Protein AF-A0A6I1NDI6-F1 (afdb_monomer_lite)

Structure (mmCIF, N/CA/C/O backbone):
data_AF-A0A6I1NDI6-F1
#
_entry.id   AF-A0A6I1NDI6-F1
#
loop_
_atom_site.group_PDB
_atom_site.id
_atom_site.type_symbol
_atom_site.label_atom_id
_atom_site.label_alt_id
_atom_site.label_comp_id
_atom_site.label_asym_id
_atom_site.label_entity_id
_atom_site.label_seq_id
_atom_site.pdbx_PDB_ins_code
_atom_site.Cartn_x
_atom_site.Cartn_y
_atom_site.Cartn_z
_atom_site.occupancy
_atom_site.B_iso_or_equiv
_atom_site.auth_seq_id
_atom_site.auth_comp_id
_atom_site.auth_asym_id
_atom_site.auth_atom_id
_atom_site.pdbx_PDB_model_num
ATOM 1 N N . MET A 1 1 ? 11.806 2.687 -24.330 1.00 51.50 1 MET A N 1
ATOM 2 C CA . MET A 1 1 ? 12.749 3.53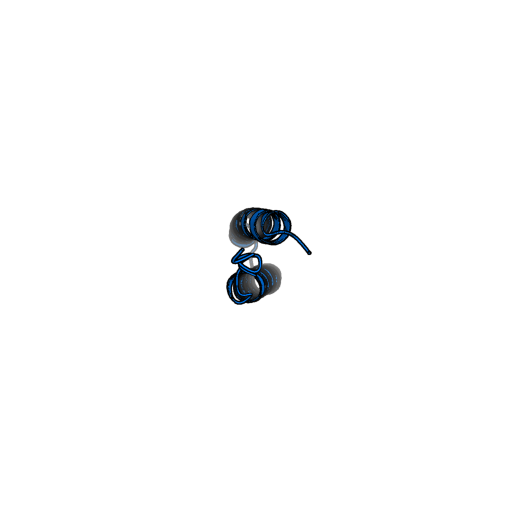5 -23.556 1.00 51.50 1 MET A CA 1
ATOM 3 C C . MET A 1 1 ? 12.007 4.320 -22.467 1.00 51.50 1 MET A C 1
ATOM 5 O O . MET A 1 1 ? 12.021 5.544 -22.458 1.00 51.50 1 MET A O 1
ATOM 9 N N . ILE A 1 2 ? 11.355 3.628 -21.529 1.00 50.38 2 ILE A N 1
ATOM 10 C CA . ILE A 1 2 ? 11.052 4.190 -20.205 1.00 50.38 2 ILE A CA 1
ATOM 11 C C . ILE A 1 2 ? 11.931 3.379 -19.261 1.00 50.38 2 ILE A C 1
ATOM 13 O O . ILE A 1 2 ? 11.710 2.199 -19.037 1.00 50.38 2 ILE A O 1
ATOM 17 N N . CYS A 1 3 ? 13.044 3.998 -18.892 1.00 50.72 3 CYS A N 1
ATOM 18 C CA . CYS A 1 3 ? 14.218 3.364 -18.317 1.00 50.72 3 CYS A CA 1
ATOM 19 C C . CYS A 1 3 ? 13.902 2.769 -16.926 1.00 50.72 3 CYS A C 1
ATOM 21 O O . CYS A 1 3 ? 13.248 3.431 -16.118 1.00 50.72 3 CYS A O 1
ATOM 23 N N . VAL A 1 4 ? 14.434 1.571 -16.644 1.00 59.25 4 VAL A N 1
ATOM 24 C CA . VAL A 1 4 ? 14.547 0.875 -15.336 1.00 59.25 4 VAL A CA 1
ATOM 25 C C . VAL A 1 4 ? 14.522 1.779 -14.076 1.00 59.25 4 VAL A C 1
ATOM 27 O O . VAL A 1 4 ? 13.777 1.455 -13.150 1.00 59.25 4 VAL A O 1
ATOM 30 N N . PRO A 1 5 ? 15.205 2.946 -14.004 1.00 61.25 5 PRO A N 1
ATOM 31 C CA . PRO A 1 5 ? 15.109 3.879 -12.873 1.00 61.25 5 PRO A CA 1
ATOM 32 C C . PRO A 1 5 ? 13.694 4.348 -12.507 1.00 61.25 5 PRO A C 1
ATOM 34 O O . PRO A 1 5 ? 13.448 4.621 -11.335 1.00 61.25 5 PRO A O 1
ATOM 37 N N . VAL A 1 6 ? 12.749 4.447 -13.451 1.00 64.12 6 VAL A N 1
ATOM 38 C CA . VAL A 1 6 ? 11.363 4.852 -13.136 1.00 64.12 6 VAL A CA 1
ATOM 39 C C . VAL A 1 6 ? 10.643 3.756 -12.354 1.00 64.12 6 VAL A C 1
ATOM 41 O O . VAL A 1 6 ? 9.959 4.051 -11.373 1.00 64.12 6 VAL A O 1
ATOM 44 N N . PHE A 1 7 ? 10.832 2.495 -12.747 1.00 64.56 7 PHE A N 1
ATOM 45 C CA . PHE A 1 7 ? 10.260 1.358 -12.030 1.00 64.56 7 PHE A CA 1
ATOM 46 C C . PHE A 1 7 ? 10.911 1.178 -10.662 1.00 64.56 7 PHE A C 1
ATOM 48 O O . PHE A 1 7 ? 10.210 0.990 -9.671 1.00 64.56 7 PHE A O 1
ATOM 55 N N . GLN A 1 8 ? 12.226 1.347 -10.570 1.00 67.31 8 GLN A N 1
ATOM 56 C CA . GLN A 1 8 ? 12.953 1.253 -9.305 1.00 67.31 8 GLN A CA 1
ATOM 57 C C . GLN A 1 8 ? 12.556 2.371 -8.323 1.00 67.31 8 GLN A C 1
ATOM 59 O O . GLN A 1 8 ? 12.239 2.093 -7.166 1.00 67.31 8 GLN A O 1
ATOM 64 N N . ALA A 1 9 ? 12.433 3.615 -8.802 1.00 71.06 9 ALA A N 1
ATOM 65 C CA . ALA A 1 9 ? 11.933 4.736 -8.004 1.00 71.06 9 ALA A CA 1
ATOM 66 C C . ALA A 1 9 ? 10.467 4.550 -7.569 1.00 71.06 9 ALA A C 1
ATOM 68 O O . ALA A 1 9 ? 10.078 4.991 -6.485 1.00 71.06 9 ALA A O 1
ATOM 69 N N . ALA A 1 10 ? 9.638 3.902 -8.394 1.00 72.19 10 ALA A N 1
ATOM 70 C CA . ALA A 1 10 ? 8.270 3.558 -8.019 1.00 72.19 10 ALA A CA 1
ATOM 71 C C . ALA A 1 10 ? 8.245 2.511 -6.892 1.00 72.19 10 ALA A C 1
ATOM 73 O O . ALA A 1 10 ? 7.516 2.703 -5.918 1.00 72.19 10 ALA A O 1
ATOM 74 N N . ARG A 1 11 ? 9.074 1.459 -6.966 1.00 71.69 11 ARG A N 1
ATOM 75 C CA . ARG A 1 11 ? 9.177 0.413 -5.924 1.00 71.69 11 ARG A CA 1
ATOM 76 C C . ARG A 1 11 ? 9.536 0.993 -4.561 1.00 71.69 11 ARG A C 1
ATOM 78 O O . ARG A 1 11 ? 8.841 0.730 -3.580 1.00 71.69 11 ARG A O 1
ATOM 85 N N . GLU A 1 12 ? 10.570 1.829 -4.502 1.00 78.75 12 GLU A N 1
ATOM 86 C CA . GLU A 1 12 ? 10.994 2.478 -3.254 1.00 78.75 12 GLU A CA 1
ATOM 87 C C . GLU A 1 12 ? 9.885 3.356 -2.662 1.00 78.75 12 GLU A C 1
ATOM 89 O O . GLU A 1 12 ? 9.585 3.274 -1.468 1.00 78.75 12 GLU A O 1
ATOM 94 N N . LYS A 1 13 ? 9.212 4.150 -3.506 1.00 79.50 13 LYS A N 1
ATOM 95 C CA . LYS A 1 13 ? 8.096 4.997 -3.067 1.00 79.50 13 LYS A CA 1
ATOM 96 C C . LYS A 1 13 ? 6.929 4.188 -2.530 1.00 79.50 13 LYS A C 1
ATOM 98 O O . LYS A 1 13 ? 6.367 4.557 -1.500 1.00 79.50 13 LYS A O 1
ATOM 103 N N . PHE A 1 14 ? 6.556 3.101 -3.198 1.00 75.12 14 PHE A N 1
ATOM 104 C CA . PHE A 1 14 ? 5.469 2.262 -2.719 1.00 75.12 14 PHE A CA 1
ATOM 105 C C . PHE A 1 14 ? 5.817 1.562 -1.404 1.00 75.12 14 PHE A C 1
ATOM 107 O O . PHE A 1 14 ? 4.931 1.425 -0.564 1.00 75.12 14 PHE A O 1
ATOM 114 N N . SER A 1 15 ? 7.070 1.145 -1.203 1.00 75.44 15 SER A N 1
ATOM 115 C CA . SER A 1 15 ? 7.531 0.570 0.069 1.00 75.44 15 SER A CA 1
ATOM 116 C C . SER A 1 15 ? 7.367 1.565 1.225 1.00 75.44 15 SER A C 1
ATOM 118 O O . SER A 1 15 ? 6.776 1.244 2.257 1.00 75.44 15 SER A O 1
ATOM 120 N N . HIS A 1 16 ? 7.780 2.818 1.011 1.00 75.75 16 HIS A N 1
ATOM 121 C CA . HIS A 1 16 ? 7.611 3.884 1.998 1.00 75.75 16 HIS A CA 1
ATOM 122 C C . HIS A 1 16 ? 6.132 4.212 2.272 1.00 75.75 16 HIS A C 1
ATOM 124 O O . HIS A 1 16 ? 5.724 4.293 3.428 1.00 75.75 16 HIS A O 1
ATOM 130 N N . LEU A 1 17 ? 5.308 4.333 1.224 1.00 77.06 17 LEU A N 1
ATOM 131 C CA . LEU A 1 17 ? 3.862 4.563 1.346 1.00 77.06 17 LEU A CA 1
ATOM 132 C C . LEU A 1 17 ? 3.155 3.447 2.124 1.00 77.06 17 LEU A C 1
ATOM 134 O O . LEU A 1 17 ? 2.278 3.744 2.932 1.00 77.06 17 LEU A O 1
ATOM 138 N N . ALA A 1 18 ? 3.537 2.185 1.908 1.00 74.94 18 ALA A N 1
ATOM 139 C CA . ALA A 1 18 ? 2.996 1.059 2.661 1.00 74.94 18 ALA A CA 1
ATOM 140 C C . ALA A 1 18 ? 3.342 1.183 4.151 1.00 74.94 18 ALA A C 1
ATOM 142 O O . ALA A 1 18 ? 2.443 1.102 4.983 1.00 74.94 18 ALA A O 1
ATOM 143 N N . ALA A 1 19 ? 4.606 1.458 4.488 1.00 76.62 19 ALA A N 1
ATOM 144 C CA . ALA A 1 19 ? 5.039 1.651 5.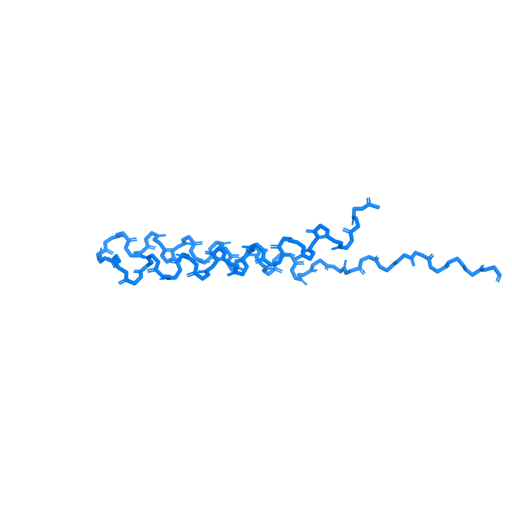873 1.00 76.62 19 ALA A CA 1
ATOM 145 C C . ALA A 1 19 ? 4.280 2.800 6.568 1.00 76.62 19 ALA A C 1
ATOM 147 O O . ALA A 1 19 ? 3.733 2.608 7.652 1.00 76.62 19 ALA A O 1
ATOM 148 N N . THR A 1 20 ? 4.150 3.961 5.915 1.00 76.50 20 THR A N 1
ATOM 149 C CA . THR A 1 20 ? 3.398 5.113 6.449 1.00 76.50 20 THR A CA 1
ATOM 150 C C . THR A 1 20 ? 1.899 4.836 6.585 1.00 76.50 20 THR A C 1
ATOM 152 O O . THR A 1 20 ? 1.249 5.331 7.511 1.00 76.50 20 THR A O 1
ATOM 155 N N . ALA A 1 21 ? 1.319 4.061 5.667 1.00 73.62 21 ALA A N 1
ATOM 156 C CA . ALA A 1 21 ? -0.077 3.655 5.754 1.00 73.62 21 ALA A CA 1
ATOM 157 C C . ALA A 1 21 ? -0.298 2.667 6.911 1.00 73.62 21 ALA A C 1
ATOM 159 O O . ALA A 1 21 ? -1.260 2.842 7.657 1.00 73.62 21 ALA A O 1
ATOM 160 N N . 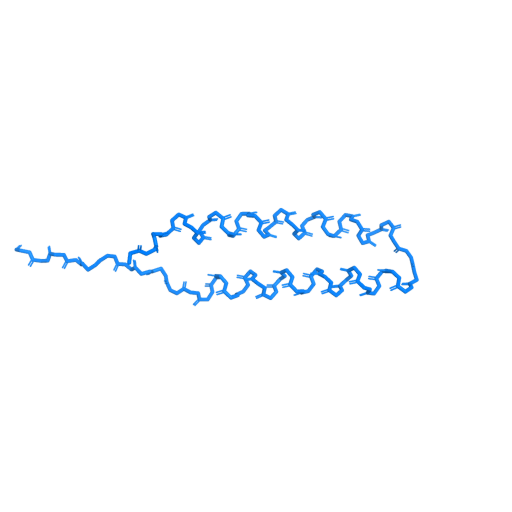TYR A 1 22 ? 0.610 1.705 7.115 1.00 68.19 22 TYR A N 1
ATOM 161 C CA . TYR A 1 22 ? 0.586 0.782 8.255 1.00 68.19 22 TYR A CA 1
ATOM 162 C C . TYR A 1 22 ? 0.697 1.527 9.600 1.00 68.19 22 TYR A C 1
ATOM 164 O O . TYR A 1 22 ? -0.158 1.349 10.470 1.00 68.19 22 TYR A O 1
ATOM 172 N N . GLU A 1 23 ? 1.657 2.445 9.748 1.00 73.94 23 GLU A N 1
ATOM 173 C CA . GLU A 1 23 ? 1.793 3.278 10.958 1.00 73.94 23 GLU A CA 1
ATOM 174 C C . GLU A 1 23 ? 0.535 4.115 11.247 1.00 73.94 23 GLU A C 1
ATOM 176 O O . GLU A 1 23 ? 0.117 4.250 12.398 1.00 73.94 23 GLU A O 1
ATOM 181 N N . ASN A 1 24 ? -0.121 4.649 10.209 1.00 68.38 24 ASN A N 1
ATOM 182 C CA . ASN A 1 24 ? -1.390 5.362 10.374 1.00 68.38 24 ASN A CA 1
ATOM 183 C C . ASN A 1 24 ? -2.568 4.426 10.678 1.00 68.38 24 ASN A C 1
ATOM 185 O O . ASN A 1 24 ? -3.484 4.831 11.393 1.00 68.38 24 ASN A O 1
ATOM 189 N N . THR A 1 25 ? -2.581 3.190 10.166 1.00 66.50 25 THR A N 1
ATOM 190 C CA . THR A 1 25 ? -3.654 2.224 10.461 1.00 66.50 25 THR A CA 1
ATOM 191 C C . THR A 1 25 ? -3.672 1.772 11.915 1.00 66.50 25 THR A C 1
ATOM 193 O O . THR A 1 25 ? -4.762 1.532 12.437 1.00 66.50 25 THR A O 1
ATOM 196 N N . ASP A 1 26 ? -2.515 1.683 12.575 1.00 68.00 26 ASP A N 1
ATOM 197 C CA . ASP A 1 26 ? -2.421 1.217 13.966 1.00 68.00 26 ASP A CA 1
ATOM 198 C C . ASP A 1 26 ? -3.002 2.223 14.968 1.00 68.00 26 ASP A C 1
ATOM 200 O O . ASP A 1 26 ? -3.551 1.832 15.999 1.00 68.00 26 ASP A O 1
ATOM 204 N N . ASN A 1 27 ? -2.982 3.515 14.629 1.00 67.69 27 ASN A N 1
ATOM 205 C CA . ASN A 1 27 ? -3.590 4.573 15.440 1.00 67.69 27 ASN A CA 1
ATOM 206 C C . ASN A 1 27 ? -5.094 4.772 15.167 1.00 67.69 27 ASN A C 1
ATOM 208 O O . ASN A 1 27 ? -5.745 5.574 15.841 1.00 67.69 27 ASN A O 1
ATOM 212 N N . LEU A 1 28 ? -5.673 4.058 14.194 1.00 70.25 28 LEU A N 1
ATOM 213 C CA . LEU A 1 28 ? -7.084 4.172 13.823 1.00 70.25 28 LEU A CA 1
ATOM 214 C C . LEU A 1 28 ? -7.906 3.010 14.397 1.00 70.25 28 LEU A C 1
ATOM 216 O O . LEU A 1 28 ? -7.559 1.837 14.275 1.00 70.25 28 LEU A O 1
ATOM 220 N N . THR A 1 29 ? -9.070 3.321 14.973 1.00 73.56 29 THR A N 1
ATOM 221 C CA . THR A 1 29 ? -10.031 2.321 15.469 1.00 73.56 29 THR A CA 1
ATOM 222 C C . THR A 1 29 ? -11.358 2.380 14.703 1.00 73.56 29 THR A C 1
ATOM 224 O O . THR A 1 29 ? -11.696 3.373 14.056 1.00 73.56 29 THR A O 1
ATOM 227 N N . GLY A 1 30 ? -12.118 1.279 14.721 1.00 74.44 30 GLY A N 1
ATOM 228 C CA . GLY A 1 30 ? -13.456 1.226 14.122 1.00 74.44 30 GLY A CA 1
ATOM 229 C C . GLY A 1 30 ? -13.473 1.270 12.578 1.00 74.44 30 GLY A C 1
ATOM 230 O O . GLY A 1 30 ? -12.610 0.671 11.932 1.00 74.44 30 GLY A O 1
ATOM 231 N N . PRO A 1 31 ? -14.468 1.929 11.950 1.00 73.56 31 PRO A N 1
ATOM 232 C CA . PRO A 1 31 ? -14.626 1.981 10.490 1.00 73.56 31 PRO A CA 1
ATOM 233 C C . PRO A 1 31 ? -13.416 2.569 9.750 1.00 73.56 31 PRO A C 1
ATOM 235 O O . PRO A 1 31 ? -13.087 2.115 8.655 1.00 73.56 31 PRO A O 1
ATOM 238 N N . HIS A 1 32 ? -12.712 3.522 10.366 1.00 73.38 32 HIS A N 1
ATOM 239 C CA . HIS A 1 32 ? -11.532 4.168 9.783 1.00 73.38 32 HIS A CA 1
ATOM 240 C C . HIS A 1 32 ? -10.354 3.203 9.61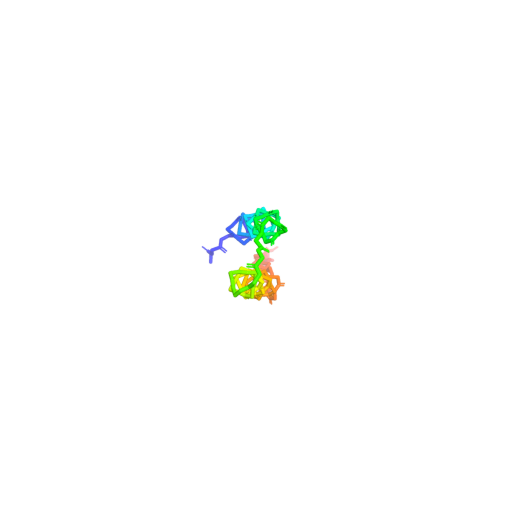0 1.00 73.38 32 HIS A C 1
ATOM 242 O O . HIS A 1 32 ? -9.659 3.270 8.599 1.00 73.38 32 HIS A O 1
ATOM 248 N N . ARG A 1 33 ? -10.196 2.229 10.519 1.00 76.56 33 ARG A N 1
ATOM 249 C CA . ARG A 1 33 ? -9.193 1.160 10.387 1.00 76.56 33 ARG A CA 1
ATOM 250 C C . ARG A 1 33 ? -9.436 0.300 9.148 1.00 76.56 33 ARG A C 1
ATOM 252 O O . ARG A 1 33 ? -8.488 -0.075 8.470 1.00 76.56 33 ARG A O 1
ATOM 259 N N . LYS A 1 34 ? -10.703 0.005 8.826 1.00 75.88 34 LYS A N 1
ATOM 260 C CA . LYS A 1 34 ? -11.062 -0.790 7.637 1.00 75.88 34 LYS A CA 1
ATOM 261 C C . LYS A 1 34 ? -10.737 -0.049 6.343 1.00 75.88 34 LYS A C 1
ATOM 263 O O . LYS A 1 34 ? -10.224 -0.657 5.412 1.00 75.88 34 LYS A O 1
ATOM 268 N N . VAL A 1 35 ? -11.007 1.257 6.301 1.00 77.81 35 VAL A N 1
ATOM 269 C CA . VAL A 1 35 ? -10.667 2.105 5.148 1.00 77.81 35 VAL A CA 1
ATOM 270 C C . VAL A 1 35 ? -9.154 2.177 4.968 1.00 77.81 35 VAL A C 1
ATOM 272 O O . VAL A 1 35 ? -8.661 1.962 3.866 1.00 77.81 35 VAL A O 1
ATOM 275 N N . ALA A 1 36 ? -8.412 2.405 6.050 1.00 77.06 36 ALA A N 1
ATOM 276 C CA . ALA A 1 36 ? -6.961 2.514 5.996 1.00 77.06 36 ALA A CA 1
ATOM 277 C C . ALA A 1 36 ? -6.285 1.169 5.633 1.00 77.06 36 ALA A C 1
ATOM 279 O O . ALA A 1 36 ? -5.398 1.148 4.786 1.00 77.06 36 ALA A O 1
ATOM 280 N N . MET A 1 37 ? -6.790 0.034 6.137 1.00 81.00 37 MET A N 1
ATOM 281 C CA . MET A 1 37 ? -6.409 -1.313 5.670 1.00 81.00 37 MET A CA 1
ATOM 282 C C . MET A 1 37 ? -6.686 -1.515 4.172 1.00 81.00 37 MET A C 1
ATOM 284 O O . MET A 1 37 ? -5.893 -2.136 3.470 1.00 81.00 37 MET A O 1
ATOM 288 N N . GLY A 1 38 ? -7.797 -0.977 3.660 1.00 82.31 38 GLY A N 1
ATOM 289 C CA . GLY A 1 38 ? -8.097 -0.997 2.228 1.00 82.31 38 GLY A CA 1
ATOM 290 C C . GLY A 1 38 ? -7.068 -0.218 1.404 1.00 82.31 38 GLY A C 1
ATOM 291 O O . GLY A 1 38 ? -6.622 -0.705 0.369 1.00 82.31 38 GLY A O 1
ATOM 292 N N . VAL A 1 39 ? -6.641 0.954 1.885 1.00 82.38 39 VAL A N 1
ATOM 293 C CA . VAL A 1 39 ? -5.593 1.766 1.238 1.00 82.38 39 VAL A CA 1
ATOM 294 C C . VAL A 1 39 ? -4.251 1.033 1.221 1.00 82.38 39 VAL A C 1
ATOM 296 O O . VAL A 1 39 ? -3.604 0.994 0.177 1.00 82.38 39 VAL A O 1
ATOM 299 N N . VAL A 1 40 ? -3.864 0.398 2.330 1.00 82.00 40 VAL A N 1
ATOM 300 C CA . VAL A 1 40 ? -2.673 -0.467 2.397 1.00 82.00 40 VAL A CA 1
ATOM 301 C C . VAL A 1 40 ? -2.726 -1.550 1.317 1.00 82.00 40 VAL A C 1
ATOM 303 O O . VAL A 1 40 ? -1.774 -1.713 0.556 1.00 82.00 40 VAL A O 1
ATOM 306 N N . HIS A 1 41 ? -3.863 -2.231 1.175 1.00 82.31 41 HIS A N 1
ATOM 307 C CA . HIS A 1 41 ? -4.003 -3.305 0.193 1.00 82.31 41 HIS A CA 1
ATOM 308 C C . HIS A 1 41 ? -3.927 -2.805 -1.261 1.00 82.31 41 HIS A C 1
ATOM 310 O O . HIS A 1 41 ? -3.388 -3.488 -2.132 1.00 82.31 41 HIS A O 1
ATOM 316 N N . LEU A 1 42 ? -4.412 -1.589 -1.537 1.00 83.44 42 LEU A N 1
ATOM 317 C CA . LEU A 1 42 ? -4.252 -0.944 -2.846 1.00 83.44 42 LEU A CA 1
ATOM 318 C C . LEU A 1 42 ? -2.782 -0.610 -3.150 1.00 83.44 42 LEU A C 1
ATOM 320 O O . LEU A 1 42 ? -2.353 -0.750 -4.296 1.00 83.44 42 LEU A O 1
ATOM 324 N N . ILE A 1 43 ? -2.003 -0.213 -2.140 1.00 83.56 43 ILE A N 1
ATOM 325 C CA . ILE A 1 43 ? -0.562 0.043 -2.279 1.00 83.56 43 ILE A CA 1
ATOM 326 C C . ILE A 1 43 ? 0.188 -1.263 -2.574 1.00 83.56 43 ILE A C 1
ATOM 328 O O . ILE A 1 43 ? 1.013 -1.302 -3.486 1.00 83.56 43 ILE A O 1
ATOM 332 N N . GLU A 1 44 ? -0.133 -2.349 -1.871 1.00 82.00 44 GLU A N 1
ATOM 333 C CA . GLU A 1 44 ? 0.446 -3.679 -2.118 1.00 82.00 44 GLU A CA 1
ATOM 334 C C . GLU A 1 44 ? 0.122 -4.197 -3.528 1.00 82.00 44 GLU A C 1
ATOM 336 O O . GLU A 1 44 ? 0.979 -4.771 -4.204 1.00 82.00 44 GLU A O 1
ATOM 341 N N . LEU A 1 45 ? -1.102 -3.966 -4.014 1.00 82.81 45 LEU A N 1
ATOM 342 C CA . LEU A 1 45 ? -1.488 -4.308 -5.385 1.00 82.81 45 LEU A CA 1
ATOM 343 C C . LEU A 1 45 ? -0.694 -3.507 -6.423 1.00 82.81 45 LEU A C 1
ATOM 345 O O . LEU A 1 45 ? -0.303 -4.067 -7.448 1.00 82.81 45 LEU A O 1
ATOM 349 N N . ALA A 1 46 ? -0.429 -2.226 -6.163 1.00 80.25 46 ALA A N 1
ATOM 350 C CA . ALA A 1 46 ? 0.393 -1.398 -7.040 1.00 80.25 46 ALA A CA 1
ATOM 351 C C . ALA A 1 46 ? 1.860 -1.866 -7.065 1.00 80.25 46 ALA A C 1
ATOM 353 O O . ALA A 1 46 ? 2.448 -1.940 -8.144 1.00 80.25 46 ALA A O 1
ATOM 354 N N . GLN A 1 47 ? 2.424 -2.267 -5.918 1.00 76.94 47 GLN A N 1
ATOM 355 C CA . GLN A 1 47 ? 3.764 -2.873 -5.851 1.00 76.94 47 GLN A CA 1
ATOM 356 C C . GLN A 1 47 ? 3.853 -4.132 -6.707 1.00 76.94 47 GLN A C 1
ATOM 358 O O . GLN A 1 47 ? 4.749 -4.239 -7.535 1.00 76.94 47 GLN A O 1
ATOM 363 N N . ARG A 1 48 ? 2.882 -5.046 -6.582 1.00 78.75 48 ARG A N 1
ATOM 364 C CA . ARG A 1 48 ? 2.859 -6.283 -7.379 1.00 78.75 48 ARG A CA 1
ATOM 365 C C . ARG A 1 48 ? 2.781 -6.019 -8.877 1.00 78.75 48 ARG A C 1
ATOM 367 O O . ARG A 1 48 ? 3.396 -6.749 -9.643 1.00 78.75 48 ARG A O 1
ATOM 374 N N . GLN A 1 49 ? 2.044 -4.991 -9.301 1.00 80.62 49 GLN A N 1
ATOM 375 C CA . GLN A 1 49 ? 2.009 -4.603 -10.712 1.00 80.62 49 GLN A CA 1
ATOM 376 C C . GLN A 1 49 ? 3.376 -4.109 -11.182 1.00 80.62 49 GLN A C 1
ATOM 378 O O . GLN A 1 49 ? 3.839 -4.531 -12.236 1.00 80.62 49 GLN A O 1
ATOM 383 N N . VAL A 1 50 ? 4.048 -3.282 -10.382 1.00 75.94 50 VAL A N 1
ATOM 384 C CA . VAL A 1 50 ? 5.398 -2.790 -10.682 1.00 75.94 50 VAL A CA 1
ATOM 385 C C . VAL A 1 50 ? 6.436 -3.917 -10.694 1.00 75.94 50 VAL A C 1
ATOM 387 O O . VAL A 1 50 ? 7.268 -3.948 -11.593 1.00 75.94 50 VAL A O 1
ATOM 390 N N . ASP A 1 51 ? 6.361 -4.859 -9.755 1.00 75.75 51 ASP A N 1
ATOM 391 C CA . ASP A 1 51 ? 7.259 -6.019 -9.682 1.00 75.75 51 ASP A CA 1
ATOM 392 C C . ASP A 1 51 ? 6.989 -7.046 -10.800 1.00 75.75 51 ASP A C 1
ATOM 394 O O . ASP A 1 51 ? 7.875 -7.817 -11.158 1.00 75.75 51 ASP A O 1
ATOM 398 N N . SER A 1 52 ? 5.770 -7.078 -11.356 1.00 75.00 52 SER A N 1
ATOM 399 C CA . SER A 1 52 ? 5.402 -7.980 -12.459 1.00 75.00 52 SER A CA 1
ATOM 400 C C . SER A 1 52 ? 5.87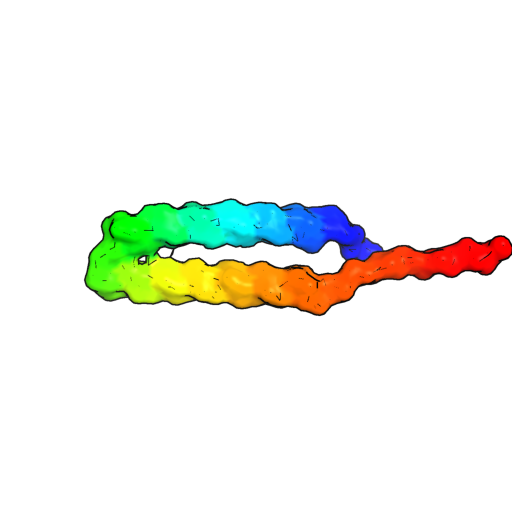4 -7.508 -13.832 1.00 75.00 52 SER A C 1
ATOM 402 O O . SER A 1 52 ? 5.797 -8.266 -14.802 1.00 75.00 52 SER A O 1
ATOM 404 N N . LEU A 1 53 ? 6.324 -6.256 -13.935 1.00 75.00 53 LEU A N 1
ATOM 405 C CA . LEU A 1 53 ? 6.795 -5.706 -15.194 1.00 75.00 53 LEU A CA 1
ATOM 406 C C . LEU A 1 53 ? 8.209 -6.230 -15.458 1.00 75.00 53 LEU A C 1
ATOM 408 O O . LEU A 1 53 ? 9.096 -6.012 -14.632 1.00 75.00 53 LEU A O 1
ATOM 412 N N . PRO A 1 54 ? 8.430 -6.940 -16.579 1.00 64.62 54 PRO A N 1
ATOM 413 C CA . PRO A 1 54 ? 9.754 -7.433 -16.910 1.00 64.62 54 PRO A CA 1
ATOM 414 C C . PRO A 1 54 ? 10.696 -6.242 -17.091 1.00 64.62 54 PRO A C 1
ATOM 416 O O . PRO A 1 54 ? 10.357 -5.271 -17.773 1.00 64.62 54 PRO A O 1
ATOM 419 N N . GLU A 1 55 ? 11.875 -6.320 -16.475 1.00 65.38 55 GLU A N 1
ATOM 420 C CA . GLU A 1 55 ? 12.967 -5.398 -16.764 1.00 65.38 55 GLU A CA 1
ATOM 421 C C . GLU A 1 55 ? 13.295 -5.556 -18.253 1.00 65.38 55 GLU A C 1
ATOM 423 O O . GLU A 1 55 ? 13.771 -6.602 -18.689 1.00 65.38 55 GLU A O 1
ATOM 428 N N . GLU A 1 56 ? 12.924 -4.557 -19.057 1.00 59.09 56 GLU A N 1
ATOM 429 C CA . GLU A 1 56 ? 13.200 -4.539 -20.491 1.00 59.09 56 GLU A CA 1
ATOM 430 C C . GLU A 1 56 ? 14.730 -4.490 -20.654 1.00 59.09 56 GLU A C 1
ATOM 432 O O . GLU A 1 56 ? 15.346 -3.430 -20.518 1.00 59.09 56 GLU A O 1
ATOM 437 N N . GLU A 1 57 ? 15.361 -5.653 -20.851 1.00 56.00 57 GLU A N 1
ATOM 438 C CA . GLU A 1 57 ? 16.794 -5.737 -21.122 1.00 56.00 57 GLU A CA 1
ATOM 439 C C . GLU A 1 57 ? 17.050 -5.015 -22.457 1.00 56.00 57 GLU A C 1
ATOM 441 O O . GLU A 1 57 ? 16.361 -5.294 -23.448 1.00 56.00 57 GLU A O 1
ATOM 446 N N . PRO A 1 58 ? 17.971 -4.033 -22.507 1.00 57.19 58 PRO A N 1
ATOM 447 C CA . PRO A 1 58 ? 18.247 -3.312 -23.740 1.00 57.19 58 PRO A CA 1
ATOM 448 C C . PRO A 1 58 ? 18.656 -4.318 -24.821 1.00 57.19 58 PRO A C 1
ATOM 450 O O . PRO A 1 58 ? 19.421 -5.237 -24.519 1.00 57.19 58 PRO A O 1
ATOM 453 N N . PRO A 1 59 ? 18.178 -4.173 -26.073 1.00 56.38 59 PRO A N 1
ATOM 454 C CA . PRO A 1 59 ? 18.542 -5.099 -27.133 1.00 56.38 59 PRO A CA 1
ATOM 455 C C . PRO A 1 59 ? 20.065 -5.128 -27.234 1.00 56.38 59 PRO A C 1
ATOM 457 O O . PRO A 1 59 ? 20.691 -4.105 -27.521 1.00 56.38 59 PRO A O 1
ATOM 460 N N . ALA A 1 60 ? 20.651 -6.292 -26.946 1.00 57.44 60 ALA A N 1
ATOM 461 C CA . ALA A 1 60 ? 22.063 -6.542 -27.147 1.00 57.44 60 ALA A CA 1
ATOM 462 C C . ALA A 1 60 ? 22.367 -6.243 -28.617 1.00 57.44 60 ALA A C 1
ATOM 464 O O . ALA A 1 60 ? 21.973 -6.992 -29.509 1.00 57.44 60 ALA A O 1
ATOM 465 N N . ILE A 1 61 ? 23.014 -5.105 -28.873 1.00 65.62 61 ILE A N 1
ATOM 466 C CA . ILE A 1 61 ? 23.558 -4.797 -30.189 1.00 65.62 61 ILE A CA 1
ATOM 467 C C . ILE A 1 61 ? 24.731 -5.759 -30.374 1.00 65.62 61 ILE A C 1
ATOM 469 O O . ILE A 1 61 ? 25.846 -5.491 -29.931 1.00 65.62 61 ILE A O 1
ATOM 473 N N . THR A 1 62 ? 24.456 -6.922 -30.959 1.00 56.84 62 THR A N 1
ATOM 474 C CA . THR A 1 62 ? 25.477 -7.825 -31.479 1.00 56.84 62 THR A CA 1
ATOM 475 C C . THR A 1 62 ? 25.986 -7.234 -32.790 1.00 56.84 62 THR A C 1
ATOM 477 O O . THR A 1 62 ? 25.324 -7.329 -33.822 1.00 56.84 62 THR A O 1
ATOM 480 N N . ASN A 1 63 ? 27.149 -6.585 -32.723 1.00 55.22 63 ASN A N 1
ATOM 481 C CA . ASN A 1 63 ? 27.976 -6.273 -33.890 1.00 55.22 63 ASN A CA 1
ATOM 482 C C . ASN A 1 63 ? 29.126 -7.273 -33.980 1.00 55.22 63 ASN A C 1
ATOM 484 O O . ASN A 1 63 ? 29.705 -7.582 -32.912 1.00 55.22 63 ASN A O 1
#

Secondary structure (DSSP, 8-state):
---THHHHHHHHHHHHHHHHHHHHHHT--THHHHHHHHHHHHHHHHHHHHHTS----------
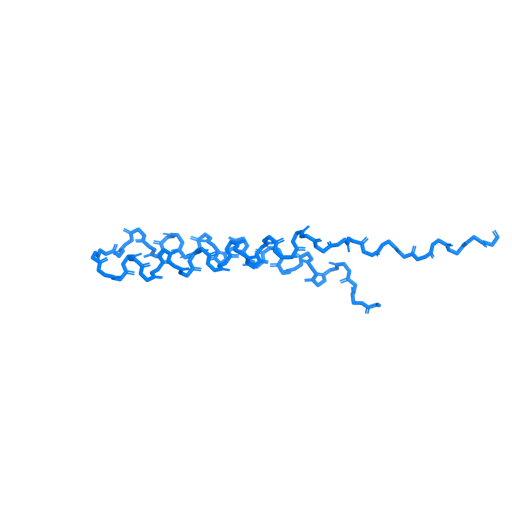
pLDDT: mean 71.21, std 9.03, range [50.38, 83.56]

Radius of gyration: 16.66 Å; chains: 1; bounding box: 43×13×49 Å

Foldseek 3Di:
DPAPVVLVVLLVVLVVVLVVLVVVLVVDDDPVNVVSVVVSVVSVVVNVVSVPDDRPDPPPPDD

Sequence (63 aa):
MICVPVFQAAREKFSHLAATAYENTDNLTGPHRKVAMGVVHLIELAQRQVDSLPEEEPPAITN